Protein AF-S9PL12-F1 (afdb_monomer_lite)

Radius of gyration: 14.45 Å; chains: 1; bounding box: 39×26×44 Å

pLDDT: mean 88.34, std 9.24, range [41.59, 97.5]

Secondary structure (DSSP, 8-state):
---PPPEEEEEEEEEETTEEEEEEPPPEESSS---S-------HHHHHHS-EEEEEEEE-SS-EEEEEEEEE---HHHHHH-EEEEESSTTS-SEEEEE-----

Structure (mmCIF, N/CA/C/O backbone):
data_AF-S9PL12-F1
#
_entry.id   AF-S9PL12-F1
#
loop_
_atom_site.group_PDB
_atom_site.id
_atom_site.type_symbol
_atom_site.label_atom_id
_atom_site.label_alt_id
_atom_site.label_comp_id
_atom_site.label_asym_id
_atom_site.label_entity_id
_atom_site.label_seq_id
_atom_site.pdbx_PDB_ins_code
_atom_site.Cartn_x
_atom_site.Cartn_y
_atom_site.Cartn_z
_atom_site.occupancy
_atom_site.B_iso_or_equiv
_atom_site.auth_seq_id
_atom_site.auth_comp_id
_atom_site.auth_asym_id
_atom_site.auth_atom_id
_atom_site.pdbx_PDB_model_num
ATOM 1 N N . MET A 1 1 ? 18.412 -0.633 -26.212 1.00 41.59 1 MET A N 1
ATOM 2 C CA . MET A 1 1 ? 18.372 -1.437 -24.979 1.00 41.59 1 MET A CA 1
ATOM 3 C C . MET A 1 1 ? 16.929 -1.403 -24.539 1.00 41.59 1 MET A C 1
ATOM 5 O O . MET A 1 1 ? 16.424 -0.309 -24.326 1.00 41.59 1 MET A O 1
ATOM 9 N N . GLY A 1 2 ? 16.231 -2.533 -24.644 1.00 48.72 2 GLY A N 1
ATOM 10 C CA . GLY A 1 2 ? 14.839 -2.610 -24.206 1.00 48.72 2 GLY A CA 1
ATOM 11 C C . GLY A 1 2 ? 14.823 -2.402 -22.701 1.00 48.72 2 GLY A C 1
ATOM 12 O O . GLY A 1 2 ? 15.665 -2.973 -22.019 1.00 48.72 2 GLY A O 1
ATOM 13 N N . SER A 1 3 ? 13.966 -1.510 -22.220 1.00 56.69 3 SER A N 1
ATOM 14 C CA . SER A 1 3 ? 13.720 -1.373 -20.791 1.00 56.69 3 SER A CA 1
ATOM 15 C C . SER A 1 3 ? 13.010 -2.645 -20.360 1.00 56.69 3 SER A C 1
ATOM 17 O O . SER A 1 3 ? 11.845 -2.821 -20.722 1.00 56.69 3 SER A O 1
ATOM 19 N N . ASP A 1 4 ? 13.705 -3.538 -19.662 1.00 82.19 4 ASP A N 1
ATOM 20 C CA . ASP A 1 4 ? 13.016 -4.608 -18.952 1.00 82.19 4 ASP A CA 1
ATOM 21 C C . ASP A 1 4 ? 12.038 -3.957 -17.963 1.00 82.19 4 ASP A C 1
ATOM 23 O O . ASP A 1 4 ? 12.247 -2.826 -17.502 1.00 82.19 4 ASP A O 1
ATOM 27 N N . ALA A 1 5 ? 10.881 -4.591 -17.790 1.00 89.31 5 ALA A N 1
ATOM 28 C CA . ALA A 1 5 ? 9.876 -4.091 -16.867 1.00 89.31 5 ALA A CA 1
ATOM 29 C C . ALA A 1 5 ? 10.384 -4.274 -15.430 1.00 89.31 5 ALA A C 1
ATOM 31 O O . ALA A 1 5 ? 11.032 -5.286 -15.181 1.00 89.31 5 ALA A O 1
ATOM 32 N N . PRO A 1 6 ? 10.087 -3.339 -14.510 1.00 91.31 6 PRO A N 1
ATOM 33 C CA . PRO A 1 6 ? 10.474 -3.491 -13.115 1.00 91.31 6 PRO A CA 1
ATOM 34 C C . PRO A 1 6 ? 9.718 -4.660 -12.479 1.00 91.31 6 PRO A C 1
ATOM 36 O O . PRO A 1 6 ? 8.540 -4.883 -12.787 1.00 91.31 6 PRO A O 1
ATOM 39 N N . ASP A 1 7 ? 10.375 -5.348 -11.560 1.00 94.94 7 ASP A N 1
ATOM 40 C CA . ASP A 1 7 ? 9.847 -6.427 -10.736 1.00 94.94 7 ASP A CA 1
ATOM 41 C C . ASP A 1 7 ? 9.217 -5.808 -9.485 1.00 94.94 7 ASP A C 1
ATOM 43 O O . ASP A 1 7 ? 9.827 -5.666 -8.427 1.00 94.94 7 ASP A O 1
ATOM 47 N N . VAL A 1 8 ? 7.972 -5.338 -9.608 1.00 95.62 8 VAL A N 1
ATOM 48 C CA . VAL A 1 8 ? 7.387 -4.459 -8.589 1.00 95.62 8 VAL A CA 1
ATOM 49 C C . VAL A 1 8 ? 6.805 -5.245 -7.413 1.00 95.62 8 VAL A C 1
ATOM 51 O O . VAL A 1 8 ? 5.992 -6.154 -7.597 1.00 95.62 8 VAL A O 1
ATOM 54 N N . VAL A 1 9 ? 7.133 -4.812 -6.193 1.00 96.69 9 VAL A N 1
ATOM 55 C CA . VAL A 1 9 ? 6.520 -5.252 -4.927 1.00 96.69 9 VAL A CA 1
ATOM 56 C C . VAL A 1 9 ? 6.038 -4.044 -4.125 1.00 96.69 9 VAL A C 1
ATOM 58 O O . VAL A 1 9 ? 6.731 -3.029 -4.025 1.00 96.69 9 VAL A O 1
ATOM 61 N N . VAL A 1 10 ? 4.865 -4.163 -3.495 1.00 95.88 10 VAL A N 1
ATOM 62 C CA . VAL A 1 10 ? 4.359 -3.181 -2.526 1.00 95.88 10 VAL A CA 1
ATOM 63 C C . VAL A 1 10 ? 4.401 -3.774 -1.121 1.00 95.88 10 VAL A C 1
ATOM 65 O O . VAL A 1 10 ? 3.807 -4.819 -0.863 1.00 95.88 10 VAL A O 1
ATOM 68 N N . GLU A 1 11 ? 5.067 -3.084 -0.197 1.00 95.62 11 GLU A N 1
ATOM 69 C CA . GLU A 1 11 ? 5.020 -3.369 1.237 1.00 95.62 11 GLU A CA 1
ATOM 70 C C . GLU A 1 11 ? 4.114 -2.362 1.952 1.00 95.62 11 GLU A C 1
ATOM 72 O O . GLU A 1 11 ? 4.207 -1.152 1.720 1.00 95.62 11 GLU A O 1
ATOM 77 N N . LEU A 1 12 ? 3.270 -2.852 2.861 1.00 93.50 12 LEU A N 1
ATOM 78 C CA . LEU A 1 12 ? 2.413 -2.030 3.713 1.00 93.50 12 LEU A CA 1
ATOM 79 C C . LEU A 1 12 ? 2.675 -2.331 5.190 1.00 93.50 12 LEU A C 1
ATOM 81 O O . LEU A 1 12 ? 2.701 -3.495 5.598 1.00 93.50 12 LEU A O 1
ATOM 85 N N . ASP A 1 13 ? 2.789 -1.276 5.995 1.00 92.38 13 ASP A N 1
ATOM 86 C CA . ASP A 1 13 ? 2.705 -1.377 7.451 1.00 92.38 13 ASP A CA 1
ATOM 87 C C . ASP A 1 13 ? 1.225 -1.336 7.872 1.00 92.38 13 ASP A C 1
ATOM 89 O O . ASP A 1 13 ? 0.517 -0.344 7.684 1.00 92.38 13 ASP A O 1
ATOM 93 N N . CYS A 1 14 ? 0.773 -2.436 8.457 1.00 87.06 14 CYS A N 1
ATOM 94 C CA . CYS A 1 14 ? -0.591 -2.729 8.859 1.00 87.06 14 CYS A CA 1
ATOM 95 C C . CYS A 1 14 ? -0.806 -2.526 10.361 1.00 87.06 14 CYS A C 1
ATOM 97 O O . CYS A 1 14 ? -0.301 -3.339 11.143 1.00 87.06 14 CYS A O 1
ATOM 99 N N . PRO A 1 15 ? -1.584 -1.517 10.790 1.00 84.94 15 PRO A N 1
ATOM 100 C CA . PRO A 1 15 ? -1.942 -1.350 12.191 1.00 84.94 15 PRO A CA 1
ATOM 101 C C . PRO A 1 15 ? -3.014 -2.379 12.577 1.00 84.94 15 PRO A C 1
ATOM 103 O O . PRO A 1 15 ? -4.159 -2.253 12.157 1.00 84.94 15 PRO A O 1
ATOM 106 N N . VAL A 1 16 ? -2.662 -3.399 13.360 1.00 83.06 16 VAL A N 1
ATOM 107 C CA . VAL A 1 16 ? -3.568 -4.480 13.791 1.00 83.06 16 VAL A CA 1
ATOM 108 C C . VAL A 1 16 ? -3.436 -4.677 15.299 1.00 83.06 16 VAL A C 1
ATOM 110 O O . VAL A 1 16 ? -2.338 -4.936 15.797 1.00 83.06 16 VAL A O 1
ATOM 113 N N . GLU A 1 17 ? -4.543 -4.543 16.030 1.00 80.94 17 GLU A N 1
ATOM 114 C CA . GLU A 1 17 ? -4.658 -4.782 17.477 1.00 80.94 17 GLU A CA 1
ATOM 115 C C . GLU A 1 17 ? -3.641 -3.985 18.318 1.00 80.94 17 GLU A C 1
ATOM 117 O O . GLU A 1 17 ? -3.094 -4.461 19.312 1.00 80.94 17 GLU A O 1
ATOM 122 N N . GLY A 1 18 ? -3.351 -2.747 17.906 1.00 74.88 18 GLY A N 1
ATOM 123 C CA . GLY A 1 18 ? -2.360 -1.890 18.573 1.00 74.88 18 GLY A CA 1
ATOM 124 C C . GLY A 1 18 ? -0.895 -2.250 18.283 1.00 74.88 18 GLY A C 1
ATOM 125 O O . GLY A 1 18 ? 0.005 -1.692 18.911 1.00 74.88 18 GLY A O 1
ATOM 126 N N . SER A 1 19 ? -0.646 -3.144 17.324 1.00 82.19 19 SER A N 1
ATOM 127 C CA . SER A 1 19 ? 0.678 -3.476 16.788 1.00 82.19 19 SER A CA 1
ATOM 128 C C . SER A 1 19 ? 0.788 -3.103 15.304 1.00 82.19 19 SER A C 1
ATOM 130 O O . SER A 1 19 ? -0.212 -2.779 14.666 1.00 82.19 19 SER A O 1
ATOM 132 N N . VAL A 1 20 ? 2.002 -3.130 14.746 1.00 84.06 20 VAL A N 1
ATOM 133 C CA . VAL A 1 20 ? 2.236 -2.935 13.306 1.00 84.06 20 VAL A CA 1
ATOM 134 C C . VAL A 1 20 ? 2.807 -4.220 12.718 1.00 84.06 20 VAL A C 1
ATOM 136 O O . VAL A 1 20 ? 3.891 -4.655 13.106 1.00 84.06 20 VAL A O 1
ATOM 139 N N . SER A 1 21 ? 2.079 -4.820 11.779 1.00 88.12 21 SER A N 1
ATOM 140 C CA . SER A 1 21 ? 2.535 -5.960 10.976 1.00 88.12 21 SER A CA 1
ATOM 141 C C . SER A 1 21 ? 2.934 -5.496 9.577 1.00 88.12 21 SER A C 1
ATOM 143 O O . SER A 1 21 ? 2.469 -4.462 9.119 1.00 88.12 21 SER A O 1
ATOM 145 N N . LYS A 1 22 ? 3.808 -6.232 8.889 1.00 91.69 22 LYS A N 1
ATOM 146 C CA . LYS A 1 22 ? 4.156 -5.941 7.493 1.00 91.69 22 LYS A CA 1
ATOM 147 C C . LYS A 1 22 ? 3.48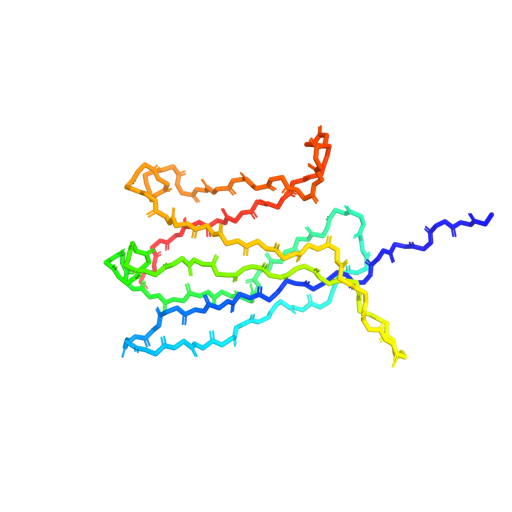6 -6.944 6.575 1.00 91.69 22 LYS A C 1
ATOM 149 O O . LYS A 1 22 ? 3.631 -8.146 6.791 1.00 91.69 22 LYS A O 1
ATOM 154 N N . VAL A 1 23 ? 2.819 -6.453 5.540 1.00 93.50 23 VAL A N 1
ATOM 155 C CA . VAL A 1 23 ? 2.315 -7.276 4.435 1.00 93.50 23 VAL A CA 1
ATOM 156 C C . VAL A 1 23 ? 3.016 -6.872 3.149 1.00 93.50 23 VAL A C 1
ATOM 158 O O . VAL A 1 23 ? 3.412 -5.718 2.990 1.00 93.50 23 VAL A O 1
ATOM 161 N N . LYS A 1 24 ? 3.195 -7.833 2.247 1.00 95.38 24 LYS A N 1
ATOM 162 C CA . LYS A 1 24 ? 3.786 -7.610 0.930 1.00 95.38 24 LYS A CA 1
ATOM 163 C C . LYS A 1 24 ? 2.918 -8.252 -0.134 1.00 95.38 24 LYS A C 1
ATOM 165 O O . LYS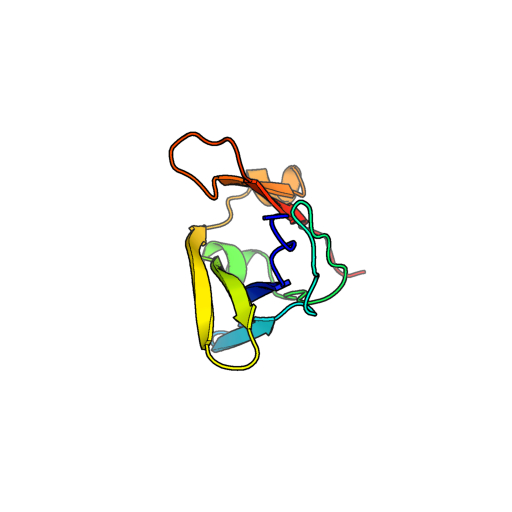 A 1 24 ? 2.268 -9.259 0.146 1.00 95.38 24 LYS A O 1
ATOM 170 N N . THR A 1 25 ? 2.922 -7.664 -1.317 1.00 97.50 25 THR A N 1
ATOM 171 C CA . THR A 1 25 ? 2.399 -8.311 -2.516 1.00 97.50 25 THR A CA 1
ATOM 172 C C . THR A 1 25 ? 3.410 -9.308 -3.083 1.00 97.50 25 THR A C 1
ATOM 174 O O . THR A 1 25 ? 4.605 -9.233 -2.785 1.00 97.50 25 THR A O 1
ATOM 177 N N . GLU A 1 26 ? 2.945 -10.201 -3.947 1.00 97.25 26 GLU A N 1
ATOM 178 C CA . GLU A 1 26 ? 3.781 -10.928 -4.895 1.00 97.25 26 GLU A CA 1
ATOM 179 C C . GLU A 1 26 ? 4.492 -9.949 -5.844 1.00 97.25 26 GLU A C 1
ATOM 181 O O . GLU A 1 26 ? 4.067 -8.807 -6.049 1.00 97.25 26 GLU A O 1
ATOM 186 N N . GLU A 1 27 ? 5.603 -10.403 -6.411 1.00 96.25 27 GLU A N 1
ATOM 187 C CA . GLU A 1 27 ? 6.364 -9.680 -7.427 1.00 96.25 27 GLU A CA 1
ATOM 188 C C . GLU A 1 27 ? 5.589 -9.612 -8.748 1.00 96.25 27 GLU A C 1
ATOM 190 O O . GLU A 1 27 ? 4.906 -10.566 -9.139 1.00 96.25 27 GLU A O 1
ATOM 195 N N . SER A 1 28 ? 5.675 -8.478 -9.445 1.00 96.31 28 SER A N 1
ATOM 196 C CA . SER A 1 28 ? 5.025 -8.289 -10.740 1.00 96.31 28 SER A CA 1
ATOM 197 C C . SER A 1 28 ? 5.958 -7.595 -11.746 1.00 96.31 28 SER A C 1
ATOM 199 O O . SER A 1 28 ? 6.136 -6.383 -11.621 1.00 96.31 28 SER A O 1
ATOM 201 N N . PRO A 1 29 ? 6.486 -8.312 -12.765 1.00 94.06 29 PRO A N 1
ATOM 202 C CA . PRO A 1 29 ? 7.330 -7.749 -13.830 1.00 94.06 29 PRO A CA 1
ATOM 203 C C . PRO A 1 29 ? 6.496 -6.880 -14.783 1.00 94.06 29 PRO A C 1
ATOM 205 O O . PRO A 1 29 ? 5.996 -7.346 -15.816 1.00 94.06 29 PRO A O 1
ATOM 208 N N . SER A 1 30 ? 6.242 -5.622 -14.423 1.00 92.81 30 SER A N 1
ATOM 209 C CA . SER A 1 30 ? 5.333 -4.749 -15.172 1.00 92.81 30 SER A CA 1
ATOM 210 C C . SER A 1 30 ? 5.524 -3.264 -14.873 1.00 92.81 30 SER A C 1
ATOM 212 O O . SER A 1 30 ? 5.690 -2.858 -13.732 1.00 92.81 30 SER A O 1
ATOM 214 N N . PHE A 1 31 ? 5.338 -2.417 -15.892 1.00 90.06 31 PHE A N 1
ATOM 215 C CA . PHE A 1 31 ? 5.173 -0.966 -15.710 1.00 90.06 31 PHE A CA 1
ATOM 216 C C . PHE A 1 31 ? 3.788 -0.569 -15.175 1.00 90.06 31 PHE A C 1
ATOM 218 O O . PHE A 1 31 ? 3.583 0.573 -14.767 1.00 90.06 31 PHE A O 1
ATOM 225 N N . THR A 1 32 ? 2.819 -1.489 -15.208 1.00 92.69 32 THR A N 1
ATOM 226 C CA . THR A 1 32 ? 1.450 -1.284 -14.708 1.00 92.69 32 THR A CA 1
ATOM 227 C C . THR A 1 32 ? 1.007 -2.498 -13.886 1.00 92.69 32 THR A C 1
ATOM 229 O O . THR A 1 32 ? 0.071 -3.205 -14.280 1.00 92.69 32 THR A O 1
ATOM 232 N N . PRO A 1 33 ? 1.709 -2.798 -12.784 1.00 95.00 33 PRO A N 1
ATOM 233 C CA . PRO A 1 33 ? 1.450 -3.989 -11.993 1.00 95.00 33 PRO A CA 1
ATOM 234 C C . PRO A 1 33 ? 0.087 -3.906 -11.292 1.00 95.00 33 PRO A C 1
ATOM 236 O O . PRO A 1 33 ? -0.435 -2.827 -10.997 1.00 95.00 33 PRO A O 1
ATOM 239 N N . SER A 1 34 ? -0.509 -5.067 -11.026 1.00 95.94 34 SER A N 1
ATOM 240 C CA . SER A 1 34 ? -1.766 -5.168 -10.285 1.00 95.94 34 SER A CA 1
ATOM 241 C C . SER A 1 34 ? -1.765 -6.414 -9.420 1.00 95.94 34 SER A C 1
ATOM 243 O O . SER A 1 34 ? -1.473 -7.503 -9.914 1.00 95.94 34 SER A O 1
ATOM 245 N N . TRP A 1 35 ? -2.176 -6.264 -8.167 1.00 96.50 35 TRP A N 1
ATOM 246 C CA . TRP A 1 35 ? -2.127 -7.333 -7.177 1.00 96.50 35 TRP A CA 1
ATOM 247 C C . TRP A 1 35 ? -3.508 -7.641 -6.615 1.00 96.50 35 TRP A C 1
ATOM 249 O O . TRP A 1 35 ? -4.426 -6.813 -6.648 1.00 96.50 35 TRP A O 1
ATOM 259 N N . LYS A 1 36 ? -3.654 -8.863 -6.105 1.00 93.00 36 LYS A N 1
ATOM 260 C CA . LYS A 1 36 ? -4.850 -9.318 -5.376 1.00 93.00 36 LYS A CA 1
ATOM 261 C C . LYS A 1 36 ? -4.524 -9.790 -3.958 1.00 93.00 36 LYS A C 1
ATOM 263 O O . LYS A 1 36 ? -5.439 -10.137 -3.218 1.00 93.00 36 LYS A O 1
ATOM 268 N N . ASP A 1 37 ? -3.247 -9.808 -3.607 1.00 94.06 37 ASP A N 1
ATOM 269 C CA . ASP A 1 37 ? -2.692 -10.187 -2.318 1.00 94.06 37 ASP A CA 1
ATOM 270 C C . ASP A 1 37 ? -2.141 -8.944 -1.585 1.00 94.06 37 ASP A C 1
ATOM 272 O O . ASP A 1 37 ? -2.599 -7.829 -1.842 1.00 94.06 37 ASP A O 1
ATOM 276 N N . GLY A 1 38 ? -1.265 -9.118 -0.586 1.00 89.88 38 GLY A N 1
ATOM 277 C CA . GLY A 1 38 ? -0.758 -8.001 0.229 1.00 89.88 38 GLY A CA 1
ATOM 278 C C . GLY A 1 38 ? -1.847 -7.239 0.998 1.00 89.88 38 GLY A C 1
ATOM 279 O O . GLY A 1 38 ? -1.689 -6.063 1.319 1.00 89.88 38 GLY A O 1
ATOM 280 N N . THR A 1 39 ? -2.987 -7.886 1.262 1.00 89.94 39 THR A N 1
ATOM 281 C CA . THR A 1 39 ? -4.141 -7.244 1.900 1.00 89.94 39 THR A CA 1
ATOM 282 C C . THR A 1 39 ? -3.915 -7.048 3.393 1.00 89.94 39 THR A C 1
ATOM 284 O O . THR A 1 39 ? -3.437 -7.933 4.099 1.00 89.94 39 THR A O 1
ATOM 287 N N . CYS A 1 40 ? -4.352 -5.891 3.873 1.00 89.56 40 CYS A N 1
ATOM 288 C CA . CYS A 1 40 ? -4.296 -5.499 5.264 1.00 89.56 40 CYS A CA 1
ATOM 289 C C . CYS A 1 40 ? -5.704 -5.428 5.867 1.00 89.56 40 CYS A C 1
ATOM 291 O O . CYS A 1 40 ? -6.514 -4.599 5.444 1.00 89.56 40 CYS A O 1
ATOM 293 N N . VAL A 1 41 ? -6.008 -6.286 6.843 1.00 89.88 41 VAL A N 1
ATOM 294 C CA . VAL A 1 41 ? -7.330 -6.335 7.486 1.00 89.88 41 VAL A CA 1
ATOM 295 C C . VAL A 1 41 ? -7.237 -5.787 8.902 1.00 89.88 41 VAL A C 1
ATOM 297 O O . VAL A 1 41 ? -6.540 -6.343 9.742 1.00 89.88 41 VAL A O 1
ATOM 300 N N . THR A 1 42 ? -7.959 -4.699 9.156 1.00 89.00 42 THR A N 1
ATOM 301 C CA . THR A 1 42 ? -8.029 -4.034 10.461 1.00 89.00 42 THR A CA 1
ATOM 302 C C . THR A 1 42 ? -9.301 -3.182 10.559 1.00 89.00 42 THR A C 1
ATOM 304 O O . THR A 1 42 ? -10.092 -3.120 9.607 1.00 89.00 42 THR A O 1
ATOM 307 N N . THR A 1 43 ? -9.547 -2.544 11.702 1.00 88.44 43 THR A N 1
ATOM 308 C CA . THR A 1 43 ? -10.742 -1.721 11.917 1.00 88.44 43 THR A CA 1
ATOM 309 C C . THR A 1 43 ? -10.574 -0.292 11.390 1.00 88.44 43 THR A C 1
ATOM 311 O O . THR A 1 43 ? -9.474 0.246 11.266 1.00 88.44 43 THR A O 1
ATOM 314 N N . SER A 1 44 ? -11.692 0.381 11.088 1.00 86.38 44 SER A N 1
ATOM 315 C CA . SER A 1 44 ? -11.633 1.781 10.638 1.00 86.38 44 SER A CA 1
ATOM 316 C C . SER A 1 44 ? -11.029 2.746 11.675 1.00 86.38 44 SER A C 1
ATOM 318 O O . SER A 1 44 ? -10.319 3.657 11.253 1.00 86.38 44 SER A O 1
ATOM 320 N N . PRO A 1 45 ? -11.243 2.591 13.003 1.00 87.69 45 PRO A N 1
ATOM 321 C CA . PRO A 1 45 ? -10.532 3.396 13.994 1.00 87.69 45 PRO A CA 1
ATOM 322 C C . PRO A 1 45 ? -9.014 3.191 13.968 1.00 87.69 45 PRO A C 1
ATOM 324 O O . PRO A 1 45 ? -8.284 4.174 14.043 1.00 87.69 45 PRO A O 1
ATOM 327 N N . GLU A 1 46 ? -8.531 1.955 13.824 1.00 88.62 46 GLU A N 1
ATOM 328 C CA . GLU A 1 46 ? -7.089 1.665 13.760 1.00 88.62 46 GLU A CA 1
ATOM 329 C C . GLU A 1 46 ? -6.435 2.346 12.556 1.00 88.62 46 GLU A C 1
ATOM 331 O O . GLU A 1 46 ? -5.427 3.034 12.709 1.00 88.62 46 GLU A O 1
ATOM 336 N N . TRP A 1 47 ? -7.083 2.271 11.393 1.00 87.50 47 TRP A N 1
ATOM 337 C CA . TRP A 1 47 ? -6.639 2.959 10.181 1.00 87.50 47 TRP A CA 1
ATOM 338 C C . TRP A 1 47 ? -6.612 4.488 10.271 1.00 87.50 47 TRP A C 1
ATOM 340 O O . TRP A 1 47 ? -5.849 5.129 9.555 1.00 87.50 47 TRP A O 1
ATOM 350 N N . ARG A 1 48 ? -7.463 5.092 11.107 1.00 87.31 48 ARG A N 1
ATOM 351 C CA . ARG A 1 48 ? -7.479 6.552 11.305 1.00 87.31 48 ARG A CA 1
ATOM 352 C C . ARG A 1 48 ? -6.481 7.017 12.361 1.00 87.31 48 ARG A C 1
ATOM 354 O O . ARG A 1 48 ? -6.081 8.176 12.350 1.00 87.31 48 ARG A O 1
ATOM 361 N N . ASN A 1 49 ? -6.090 6.131 13.274 1.00 87.31 49 ASN A N 1
ATOM 362 C CA . ASN A 1 49 ? -5.184 6.453 14.375 1.00 87.31 49 ASN A CA 1
ATOM 363 C C . ASN A 1 49 ? -3.705 6.252 14.019 1.00 87.31 49 ASN A C 1
ATOM 365 O O . ASN A 1 49 ? -2.840 6.751 14.738 1.00 87.31 49 ASN A O 1
ATOM 369 N N . ALA A 1 50 ? -3.407 5.544 12.929 1.00 86.56 50 ALA A N 1
ATOM 370 C CA . ALA A 1 50 ? -2.053 5.336 12.441 1.00 86.56 50 ALA A CA 1
ATOM 371 C C . ALA A 1 50 ? -1.999 5.480 10.913 1.00 86.56 50 ALA A C 1
ATOM 373 O O . ALA A 1 50 ? -2.876 4.960 10.224 1.00 86.56 50 ALA A O 1
ATOM 374 N N . PRO A 1 51 ? -0.977 6.159 10.363 1.00 87.19 51 PRO A N 1
ATOM 375 C CA . PRO A 1 51 ? -0.807 6.229 8.921 1.00 87.19 51 PRO A CA 1
ATOM 376 C C . PRO A 1 51 ? -0.461 4.851 8.349 1.00 87.19 51 PRO A C 1
ATOM 378 O O . PRO A 1 51 ? 0.326 4.105 8.935 1.00 87.19 51 PRO A O 1
ATOM 381 N N . ILE A 1 52 ? -0.972 4.561 7.155 1.00 87.25 52 ILE A N 1
ATOM 382 C CA . ILE A 1 52 ? -0.479 3.470 6.318 1.00 87.25 52 ILE A CA 1
ATOM 383 C C . ILE A 1 52 ? 0.900 3.880 5.821 1.00 87.25 52 ILE A C 1
ATOM 385 O O . ILE A 1 52 ? 1.000 4.851 5.068 1.00 87.25 52 ILE A O 1
ATOM 389 N N . ARG A 1 53 ? 1.958 3.169 6.212 1.00 91.94 53 ARG A N 1
ATOM 390 C CA . ARG A 1 53 ? 3.256 3.313 5.543 1.00 91.94 53 ARG A CA 1
ATOM 391 C C . ARG A 1 53 ? 3.275 2.392 4.337 1.00 91.94 53 ARG A C 1
ATOM 393 O O . ARG A 1 53 ? 2.929 1.220 4.451 1.00 91.94 53 ARG A O 1
ATOM 400 N N . ILE A 1 54 ? 3.678 2.940 3.203 1.00 93.12 54 ILE A N 1
ATOM 401 C CA . ILE A 1 54 ? 3.659 2.276 1.909 1.00 93.12 54 ILE A CA 1
ATOM 402 C C . ILE A 1 54 ? 5.060 2.363 1.328 1.00 93.12 54 ILE A C 1
ATOM 404 O O . ILE A 1 54 ? 5.620 3.458 1.223 1.00 93.12 54 ILE A O 1
ATOM 408 N N . LYS A 1 55 ? 5.607 1.217 0.939 1.00 94.44 55 LYS A N 1
ATOM 409 C CA . LYS A 1 55 ? 6.877 1.120 0.232 1.00 94.44 55 LYS A CA 1
A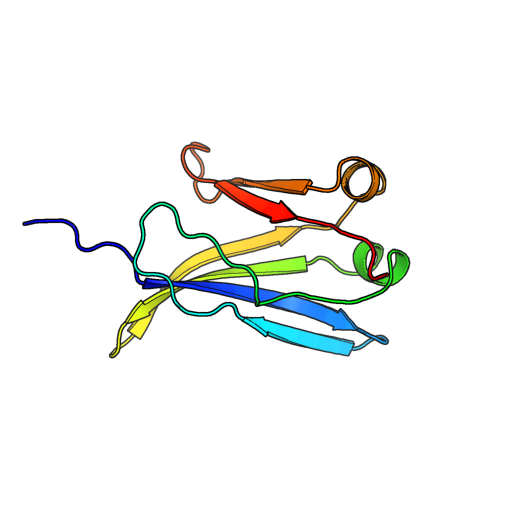TOM 410 C C . LYS A 1 55 ? 6.669 0.414 -1.100 1.00 94.44 55 LYS A C 1
ATOM 412 O O . LYS A 1 55 ? 6.061 -0.647 -1.128 1.00 94.44 55 LYS A O 1
ATOM 417 N N . VAL A 1 56 ? 7.172 0.992 -2.180 1.00 94.19 56 VAL A N 1
ATOM 418 C CA . VAL A 1 56 ? 7.169 0.402 -3.521 1.00 94.19 56 VAL A CA 1
ATOM 419 C C . VAL A 1 56 ? 8.613 0.121 -3.905 1.00 94.19 56 VAL A C 1
ATOM 421 O O . VAL A 1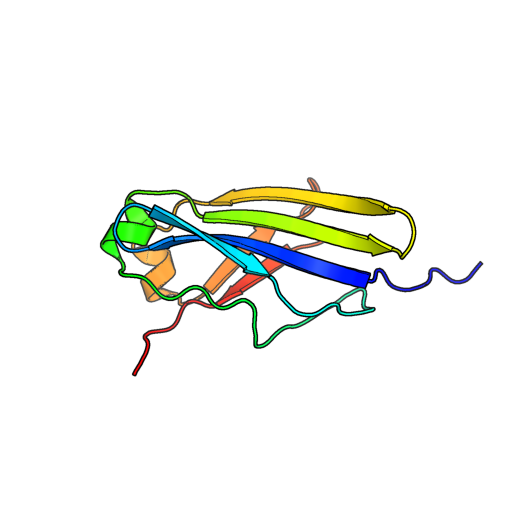 56 ? 9.467 1.007 -3.809 1.00 94.19 56 VAL A O 1
ATOM 424 N N . LEU A 1 57 ? 8.878 -1.119 -4.290 1.00 95.12 57 LEU A N 1
ATOM 425 C CA . LEU A 1 57 ? 10.204 -1.640 -4.590 1.00 95.12 57 LEU A CA 1
ATOM 426 C C . LEU A 1 57 ? 10.225 -2.204 -6.005 1.00 95.12 57 LEU A C 1
ATOM 428 O O . LEU A 1 57 ? 9.245 -2.821 -6.414 1.00 95.12 57 LEU A O 1
ATOM 432 N N . ASP A 1 58 ? 11.348 -2.024 -6.685 1.00 94.50 58 ASP A N 1
ATOM 433 C CA . ASP A 1 58 ? 11.786 -2.873 -7.791 1.00 94.50 58 ASP A CA 1
ATOM 434 C C . ASP A 1 58 ? 12.715 -3.939 -7.194 1.00 94.50 58 ASP A C 1
ATOM 436 O O . ASP A 1 58 ? 13.684 -3.586 -6.512 1.00 94.50 58 ASP A O 1
ATOM 440 N N . VAL A 1 59 ? 12.385 -5.225 -7.299 1.00 94.62 59 VAL A N 1
ATOM 441 C CA . VAL A 1 59 ? 13.113 -6.292 -6.598 1.00 94.62 59 VAL A CA 1
ATOM 442 C C . VAL A 1 59 ? 13.982 -7.115 -7.544 1.00 94.62 59 VAL A C 1
ATOM 444 O O . VAL A 1 59 ? 13.511 -8.019 -8.211 1.00 94.62 59 VAL A O 1
ATOM 447 N N . ASP A 1 60 ? 15.296 -6.901 -7.497 1.00 89.81 60 ASP A N 1
ATOM 448 C CA . ASP A 1 60 ? 16.246 -7.765 -8.202 1.00 89.81 60 ASP A CA 1
ATOM 449 C C . ASP A 1 60 ? 16.890 -8.820 -7.295 1.00 89.81 60 ASP A C 1
ATOM 451 O O . ASP A 1 60 ? 17.019 -8.656 -6.077 1.00 89.81 60 ASP A O 1
ATOM 455 N N . PHE A 1 61 ? 17.433 -9.872 -7.919 1.00 82.94 61 PHE A N 1
ATOM 456 C CA . PHE A 1 61 ? 18.180 -10.945 -7.245 1.00 82.94 61 PHE A CA 1
ATOM 457 C C . PHE A 1 61 ? 19.332 -10.438 -6.357 1.00 82.94 61 PHE A C 1
ATOM 459 O O . PHE A 1 61 ? 19.653 -11.060 -5.343 1.00 82.94 61 PHE A O 1
ATOM 466 N N . LEU A 1 62 ? 19.988 -9.339 -6.750 1.00 81.06 62 LEU A N 1
ATOM 467 C CA . LEU A 1 62 ? 21.161 -8.809 -6.046 1.00 81.06 62 LEU A CA 1
ATOM 468 C C . LEU A 1 62 ? 20.833 -7.657 -5.093 1.00 81.06 62 LEU A C 1
ATOM 470 O O . LEU A 1 62 ? 21.467 -7.550 -4.043 1.00 81.06 62 LEU A O 1
ATOM 474 N N . SER A 1 63 ? 19.896 -6.782 -5.455 1.00 85.25 63 SER A N 1
ATOM 475 C CA . SER A 1 63 ? 19.541 -5.613 -4.653 1.00 85.25 63 SER A CA 1
ATOM 476 C C . SER A 1 63 ? 18.195 -5.063 -5.090 1.00 85.25 63 SER A C 1
ATOM 478 O O . SER A 1 63 ? 18.031 -4.735 -6.252 1.00 85.25 63 SER A O 1
ATOM 480 N N . SER A 1 64 ? 17.270 -4.876 -4.154 1.00 92.19 64 SER A N 1
ATOM 481 C CA . SER A 1 64 ? 16.027 -4.162 -4.443 1.00 92.19 64 SER A CA 1
ATOM 482 C C . SER A 1 64 ? 16.261 -2.651 -4.471 1.00 92.19 64 SER A C 1
ATOM 484 O O . SER A 1 64 ? 16.898 -2.104 -3.563 1.00 92.19 64 SER A O 1
ATOM 486 N N . GLU A 1 65 ? 15.712 -1.977 -5.473 1.00 92.25 65 GLU A N 1
ATOM 487 C CA . GLU A 1 65 ? 15.698 -0.522 -5.581 1.00 92.25 65 GLU A CA 1
ATOM 488 C C . GLU A 1 65 ? 14.384 0.041 -5.025 1.00 92.25 65 GLU A C 1
ATOM 490 O O . GLU A 1 65 ? 13.300 -0.519 -5.189 1.00 92.25 65 GLU A O 1
ATOM 495 N N . GLU A 1 66 ? 14.467 1.161 -4.309 1.00 92.38 66 GLU A N 1
ATOM 496 C CA . GLU A 1 66 ? 13.277 1.838 -3.801 1.00 92.38 66 GLU A CA 1
ATOM 497 C C . GLU A 1 66 ? 12.710 2.774 -4.865 1.00 92.38 66 GLU A C 1
ATOM 499 O O . GLU A 1 66 ? 13.362 3.741 -5.255 1.00 92.38 66 GLU A O 1
ATOM 504 N N . ILE A 1 67 ? 11.467 2.517 -5.274 1.00 89.81 67 ILE A N 1
ATOM 505 C CA . ILE A 1 67 ? 10.713 3.401 -6.166 1.00 89.81 67 ILE A CA 1
ATOM 506 C C . ILE A 1 67 ? 10.071 4.528 -5.348 1.00 89.81 67 ILE A C 1
ATOM 508 O O . ILE A 1 67 ? 10.158 5.699 -5.711 1.00 89.81 67 ILE A O 1
ATOM 512 N N . LEU A 1 68 ? 9.417 4.180 -4.232 1.00 89.81 68 LEU A N 1
ATOM 513 C CA . LEU A 1 68 ? 8.747 5.137 -3.350 1.00 89.81 68 LEU A CA 1
ATOM 514 C C . LEU A 1 68 ? 8.694 4.625 -1.908 1.00 89.81 68 LEU A C 1
ATOM 516 O O . LEU A 1 68 ? 8.333 3.476 -1.670 1.00 89.81 68 LEU A O 1
ATOM 520 N N . THR A 1 69 ? 8.873 5.529 -0.945 1.00 92.31 69 THR A N 1
ATOM 521 C CA . THR A 1 69 ? 8.307 5.383 0.403 1.00 92.31 69 THR A CA 1
ATOM 522 C C . THR A 1 69 ? 7.391 6.562 0.713 1.00 92.31 69 THR A C 1
ATOM 524 O O . THR A 1 69 ? 7.798 7.718 0.610 1.00 92.31 69 THR A O 1
ATOM 527 N N . THR A 1 70 ? 6.158 6.285 1.138 1.00 91.19 70 THR A N 1
ATOM 528 C CA . THR A 1 70 ? 5.203 7.310 1.573 1.00 91.19 70 THR A CA 1
ATOM 529 C C . THR A 1 70 ? 4.382 6.848 2.772 1.00 91.19 70 THR A C 1
ATOM 531 O O . THR A 1 70 ? 4.402 5.676 3.154 1.00 91.19 70 THR A O 1
ATOM 534 N N . SER A 1 71 ? 3.655 7.785 3.371 1.00 91.00 71 SER A N 1
ATOM 535 C CA . SER A 1 71 ? 2.702 7.518 4.437 1.00 91.00 71 SER A CA 1
ATOM 536 C C . SER A 1 71 ? 1.389 8.229 4.143 1.00 91.00 71 SER A C 1
ATOM 538 O O . SER A 1 71 ? 1.394 9.399 3.763 1.00 91.00 71 SER A O 1
ATOM 540 N N . TYR A 1 72 ? 0.268 7.546 4.358 1.00 90.50 72 TYR A N 1
ATOM 541 C CA . TYR A 1 72 ? -1.064 8.107 4.155 1.00 90.50 72 TYR A CA 1
ATOM 542 C C . TYR A 1 72 ? -1.961 7.828 5.358 1.00 90.50 72 TYR A C 1
ATOM 544 O O . TYR A 1 72 ? -2.114 6.679 5.759 1.00 90.50 72 TYR A O 1
ATOM 552 N N . THR A 1 73 ? -2.570 8.861 5.935 1.00 90.88 73 THR A N 1
ATOM 553 C CA . THR A 1 73 ? -3.595 8.688 6.973 1.00 90.88 73 THR A CA 1
ATOM 554 C C . THR A 1 73 ? -4.956 8.650 6.303 1.00 90.88 73 THR A C 1
ATOM 556 O O . THR A 1 73 ? -5.334 9.616 5.645 1.00 90.88 73 THR A O 1
ATOM 559 N N . LEU A 1 74 ? -5.686 7.546 6.471 1.00 91.56 74 LEU A N 1
ATOM 560 C CA . LEU A 1 74 ? -7.031 7.420 5.917 1.00 91.56 74 LEU A CA 1
ATOM 561 C C . LEU A 1 74 ? -8.000 8.386 6.605 1.00 91.56 74 LEU A C 1
ATOM 563 O O . LEU A 1 74 ? -8.059 8.466 7.833 1.00 91.56 74 LEU A O 1
ATOM 567 N N . GLU A 1 75 ? -8.821 9.057 5.808 1.00 91.44 75 GLU A N 1
ATOM 568 C CA . GLU A 1 75 ? -9.919 9.908 6.251 1.00 91.44 75 GLU A CA 1
ATOM 569 C C . GLU A 1 75 ? -11.275 9.227 6.018 1.00 91.44 75 GLU A C 1
ATOM 571 O O . GLU A 1 75 ? -11.410 8.279 5.243 1.00 91.44 75 GLU A O 1
ATOM 576 N N . GLU A 1 76 ? -12.333 9.729 6.661 1.00 90.25 76 GLU A N 1
ATOM 577 C CA . GLU A 1 76 ? -13.688 9.176 6.520 1.00 90.25 76 GLU A CA 1
ATOM 578 C C . GLU A 1 76 ? -14.163 9.125 5.055 1.00 90.25 76 GLU A C 1
ATOM 580 O O . GLU A 1 76 ? -14.758 8.134 4.618 1.00 90.25 76 GLU A O 1
ATOM 585 N N . LYS A 1 77 ? -13.813 10.150 4.267 1.00 92.06 77 LYS A N 1
ATOM 586 C CA . LYS A 1 77 ? -14.119 10.224 2.830 1.00 92.06 77 LYS A CA 1
ATOM 587 C C . LYS A 1 77 ? -13.496 9.082 2.018 1.00 92.06 77 LYS A C 1
ATOM 589 O O . LYS A 1 77 ? -14.063 8.682 1.000 1.00 92.06 77 LYS A O 1
ATOM 594 N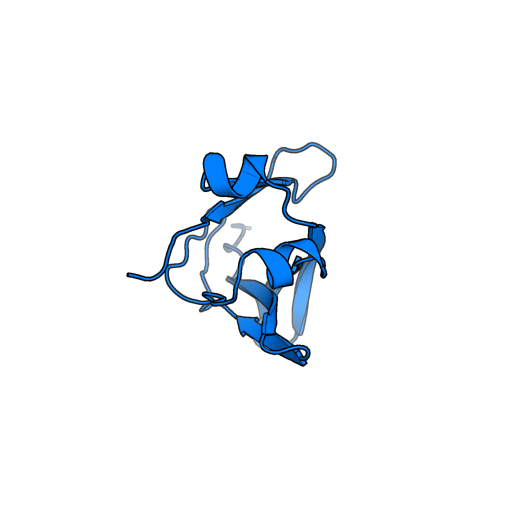 N . ASP A 1 78 ? -12.364 8.536 2.457 1.00 93.25 78 ASP A N 1
ATOM 595 C CA . ASP A 1 78 ? -11.650 7.492 1.721 1.00 93.25 78 ASP A CA 1
ATOM 596 C C . ASP A 1 78 ? -12.365 6.151 1.885 1.00 93.25 78 ASP A C 1
ATOM 598 O O . ASP A 1 78 ? -12.550 5.421 0.911 1.00 93.25 78 ASP A O 1
ATOM 602 N N . PHE A 1 79 ? -12.885 5.867 3.084 1.00 90.81 79 PHE A N 1
ATOM 603 C CA . PHE A 1 79 ? -13.734 4.695 3.320 1.00 90.81 79 PHE A CA 1
ATOM 604 C C . PHE A 1 79 ? -15.038 4.754 2.519 1.00 90.81 79 PHE A C 1
ATOM 606 O O . PHE A 1 79 ? -15.514 3.716 2.060 1.00 90.81 79 PHE A O 1
ATOM 613 N N . ALA A 1 80 ? -15.616 5.948 2.348 1.00 91.44 80 ALA A N 1
ATOM 614 C CA . ALA A 1 80 ? -16.810 6.143 1.527 1.00 91.44 80 ALA A CA 1
ATOM 615 C C . ALA A 1 80 ? -16.518 5.956 0.028 1.00 91.44 80 ALA A C 1
ATOM 617 O O . ALA A 1 80 ? -17.311 5.339 -0.681 1.00 91.44 80 ALA A O 1
ATOM 618 N N . THR A 1 81 ? -15.371 6.452 -0.441 1.00 94.25 81 THR A N 1
ATOM 619 C CA . THR A 1 81 ? -14.930 6.322 -1.841 1.00 94.25 81 THR A CA 1
ATOM 620 C C . THR A 1 81 ? -14.499 4.889 -2.169 1.00 94.25 81 THR A C 1
ATOM 622 O O . THR A 1 81 ? -14.684 4.419 -3.290 1.00 94.25 81 THR A O 1
ATOM 625 N N . GLY A 1 82 ? -13.931 4.173 -1.195 1.00 94.31 82 GLY A N 1
ATOM 626 C CA . GLY A 1 82 ? -13.452 2.800 -1.353 1.00 94.31 82 GLY A CA 1
ATOM 627 C C . GLY A 1 82 ? -12.113 2.685 -2.088 1.00 94.31 82 GLY A C 1
ATOM 628 O O . GLY A 1 82 ? -11.651 1.574 -2.345 1.00 94.31 82 GLY A O 1
ATOM 629 N N . THR A 1 83 ? -11.475 3.803 -2.437 1.00 94.50 83 THR A N 1
ATOM 630 C CA . THR A 1 83 ? -10.164 3.832 -3.094 1.00 94.50 83 THR A CA 1
ATOM 631 C C . THR A 1 83 ? -9.389 5.088 -2.727 1.00 94.50 83 THR A C 1
ATOM 633 O O . THR A 1 83 ? -9.994 6.150 -2.588 1.00 94.50 83 THR A O 1
ATOM 636 N N . ILE A 1 84 ? -8.063 4.977 -2.677 1.00 92.44 84 ILE A N 1
ATOM 637 C CA . ILE A 1 84 ? -7.130 6.109 -2.614 1.00 92.44 84 ILE A CA 1
ATOM 638 C C . ILE A 1 84 ? -6.128 6.014 -3.766 1.00 92.44 84 ILE A C 1
ATOM 640 O O . ILE A 1 84 ? -5.764 4.914 -4.182 1.00 92.44 84 ILE A O 1
ATOM 644 N N . GLU A 1 85 ? -5.697 7.161 -4.281 1.00 92.50 85 GLU A N 1
ATOM 645 C CA . GLU A 1 85 ? -4.692 7.267 -5.341 1.00 92.50 85 GLU A CA 1
ATOM 646 C C . GLU A 1 85 ? -3.558 8.168 -4.853 1.00 92.50 85 GLU A C 1
ATOM 648 O O . GLU A 1 85 ? -3.791 9.301 -4.428 1.00 92.50 85 GLU A O 1
ATOM 653 N N . LEU A 1 86 ? -2.338 7.636 -4.868 1.00 89.44 86 LEU A N 1
ATOM 654 C CA . LEU A 1 86 ? -1.143 8.289 -4.347 1.00 89.44 86 LEU A CA 1
ATOM 655 C C . LEU A 1 86 ? -0.140 8.496 -5.484 1.00 89.44 86 LEU A C 1
ATOM 657 O O . LEU A 1 86 ? 0.153 7.531 -6.189 1.00 89.44 86 LEU A O 1
ATOM 661 N N . PRO A 1 87 ? 0.405 9.706 -5.680 1.00 88.12 87 PRO A N 1
ATOM 662 C CA . PRO A 1 87 ? 1.438 9.926 -6.684 1.00 88.12 87 PRO A CA 1
ATOM 663 C C . PRO A 1 87 ? 2.740 9.219 -6.281 1.00 88.12 87 PRO A C 1
ATOM 665 O O . PRO A 1 87 ? 3.189 9.332 -5.140 1.00 88.12 87 PRO A O 1
ATOM 668 N N . LEU A 1 88 ? 3.343 8.499 -7.228 1.00 81.12 88 LEU A N 1
ATOM 669 C CA . LEU A 1 88 ? 4.662 7.868 -7.098 1.00 81.12 88 LEU A CA 1
ATOM 670 C C . LEU A 1 88 ? 5.802 8.806 -7.503 1.00 81.12 88 LEU A C 1
ATOM 672 O O . LEU A 1 88 ? 6.945 8.604 -7.108 1.00 81.12 88 LEU A O 1
ATOM 676 N N . SER A 1 89 ? 5.488 9.850 -8.263 1.00 77.19 89 SER A N 1
ATOM 677 C CA . SER A 1 89 ? 6.436 10.831 -8.778 1.00 77.19 89 SER A CA 1
ATOM 678 C C . SER A 1 89 ? 5.914 12.253 -8.559 1.00 77.19 89 SER A C 1
ATOM 680 O O . SER A 1 89 ? 4.708 12.493 -8.478 1.00 77.19 89 SER A O 1
ATOM 682 N N . ALA A 1 90 ? 6.827 13.224 -8.460 1.00 70.56 90 ALA A N 1
ATOM 683 C CA . ALA A 1 90 ? 6.479 14.626 -8.204 1.00 70.56 90 ALA A CA 1
ATOM 684 C C . ALA A 1 90 ? 5.654 15.274 -9.335 1.00 70.56 90 ALA A C 1
ATOM 686 O O . ALA A 1 90 ? 4.945 16.249 -9.097 1.00 70.56 90 ALA A O 1
ATOM 687 N N . ASP A 1 91 ? 5.740 14.738 -10.553 1.00 75.62 91 ASP A N 1
ATOM 688 C CA . ASP A 1 91 ? 4.959 15.161 -11.720 1.00 75.62 91 ASP A CA 1
ATOM 689 C C . ASP A 1 91 ? 3.577 14.478 -11.805 1.00 75.62 91 ASP A C 1
ATOM 691 O O . ASP A 1 91 ? 2.776 14.826 -12.672 1.00 75.62 91 ASP A O 1
ATOM 695 N N . GLY A 1 92 ? 3.282 13.525 -10.909 1.00 71.75 92 GLY A N 1
ATOM 696 C CA . GLY A 1 92 ? 2.003 12.816 -10.832 1.00 71.75 92 GLY A CA 1
ATOM 697 C C . GLY A 1 92 ? 1.717 11.874 -12.004 1.00 71.75 92 GLY A C 1
ATOM 698 O O . GLY A 1 92 ? 0.580 11.428 -12.152 1.00 71.75 92 GLY A O 1
ATOM 699 N N . THR A 1 93 ? 2.710 11.574 -12.842 1.00 79.19 93 THR A N 1
ATOM 700 C CA . THR A 1 93 ? 2.538 10.705 -14.020 1.00 79.19 93 THR A CA 1
ATOM 701 C C . THR A 1 93 ? 2.335 9.240 -13.647 1.00 79.19 93 THR A C 1
ATOM 703 O O . THR A 1 93 ? 1.660 8.508 -14.371 1.00 79.19 93 THR A O 1
ATOM 706 N N . HIS A 1 94 ? 2.856 8.827 -12.492 1.00 84.12 94 HIS A N 1
ATOM 707 C CA . HIS A 1 94 ? 2.699 7.486 -11.950 1.00 84.12 94 HIS A CA 1
ATOM 708 C C . HIS A 1 94 ? 1.923 7.539 -10.638 1.00 84.12 94 HIS A C 1
ATOM 710 O O . HIS A 1 94 ? 2.211 8.367 -9.772 1.00 84.12 94 HIS A O 1
ATOM 716 N N . THR A 1 95 ? 0.943 6.651 -10.472 1.00 91.25 95 THR A N 1
ATOM 717 C CA . THR A 1 95 ? 0.127 6.577 -9.259 1.00 91.25 95 THR A CA 1
ATOM 718 C C . THR A 1 95 ? 0.026 5.150 -8.739 1.00 91.25 95 THR A C 1
ATOM 720 O O . THR A 1 95 ? -0.022 4.184 -9.498 1.00 91.25 95 THR A O 1
ATOM 723 N N . LEU A 1 96 ? -0.036 5.025 -7.417 1.00 92.06 96 LEU A N 1
ATOM 724 C CA . LEU A 1 96 ? -0.434 3.811 -6.727 1.00 92.06 96 LEU A CA 1
ATOM 725 C C . LEU A 1 96 ? -1.885 3.955 -6.293 1.00 92.06 96 LEU A C 1
ATOM 727 O O . LEU A 1 96 ? -2.234 4.857 -5.528 1.00 92.06 96 LEU A O 1
ATOM 731 N N . LYS A 1 97 ? -2.725 3.035 -6.755 1.00 94.94 97 LYS A N 1
ATOM 732 C CA . LYS A 1 97 ? -4.124 2.955 -6.355 1.00 94.94 97 LYS A CA 1
ATOM 733 C C . LYS A 1 97 ? -4.312 1.849 -5.329 1.00 94.94 97 LYS A C 1
ATOM 735 O O . LYS A 1 97 ? -4.072 0.684 -5.629 1.00 94.94 97 LYS A O 1
ATOM 740 N N . LEU A 1 98 ? -4.808 2.201 -4.147 1.00 93.06 98 LEU A N 1
ATOM 741 C CA . LEU A 1 98 ? -5.179 1.237 -3.113 1.00 93.06 98 LEU A CA 1
ATOM 742 C C . LEU A 1 98 ? -6.700 1.144 -3.019 1.00 93.06 98 LEU A C 1
ATOM 744 O O . LEU A 1 98 ? -7.405 2.155 -3.046 1.00 93.06 98 LEU A O 1
ATOM 748 N N . ARG A 1 99 ? -7.213 -0.082 -2.903 1.00 94.75 99 ARG A N 1
ATOM 749 C CA . ARG A 1 99 ? -8.642 -0.356 -2.739 1.00 94.75 99 ARG A CA 1
ATOM 750 C C . ARG A 1 99 ? -8.952 -0.647 -1.275 1.00 94.75 99 ARG A C 1
ATOM 752 O O . ARG A 1 99 ? -8.314 -1.490 -0.657 1.00 94.75 99 ARG A O 1
ATOM 759 N N . LEU A 1 100 ? -9.988 0.000 -0.761 1.00 92.88 100 LEU A N 1
ATOM 760 C CA . LEU A 1 100 ? -10.554 -0.230 0.561 1.00 92.88 100 LEU A CA 1
ATOM 761 C C . LEU A 1 100 ? -11.854 -1.016 0.399 1.00 92.88 100 LEU A C 1
ATOM 763 O O . LEU A 1 100 ? -12.712 -0.682 -0.418 1.00 92.88 100 LEU A O 1
ATOM 767 N N . SER A 1 101 ? -12.009 -2.083 1.173 1.00 90.81 101 SER A N 1
ATOM 768 C CA . SER A 1 101 ? -13.226 -2.890 1.156 1.00 90.81 101 SER A CA 1
ATOM 769 C C . SER A 1 101 ? -13.552 -3.396 2.552 1.00 90.81 101 SER A C 1
ATOM 771 O O . SER A 1 101 ? -12.671 -3.528 3.399 1.00 90.81 101 SER A O 1
ATOM 773 N N . ARG A 1 102 ? -14.839 -3.641 2.804 1.00 87.75 102 ARG A N 1
ATOM 774 C CA . ARG A 1 102 ? -15.276 -4.302 4.034 1.00 87.75 102 ARG A CA 1
ATOM 775 C C . ARG A 1 102 ? -15.054 -5.800 3.877 1.00 87.75 102 ARG A C 1
ATOM 777 O O . ARG A 1 102 ? -15.453 -6.363 2.859 1.00 87.75 102 ARG A O 1
ATOM 784 N N . VAL A 1 103 ? -14.459 -6.421 4.890 1.00 81.38 103 VAL A N 1
ATOM 785 C CA . VAL A 1 103 ? -14.450 -7.881 5.009 1.00 81.38 103 VAL A CA 1
ATOM 786 C C . VAL A 1 103 ? -15.887 -8.324 5.286 1.00 81.38 103 VAL A C 1
ATOM 788 O O . VAL A 1 103 ? -16.553 -7.722 6.132 1.00 81.38 103 VAL A O 1
ATOM 791 N N . GLN A 1 104 ? -16.380 -9.279 4.498 1.00 59.16 104 GLN A N 1
ATOM 792 C CA . GLN A 1 104 ? -17.694 -9.897 4.692 1.00 59.16 104 GLN A CA 1
ATOM 793 C C . GLN A 1 104 ? -17.619 -11.012 5.725 1.00 59.16 104 GLN A C 1
ATOM 795 O O . GLN A 1 104 ? -16.588 -11.720 5.732 1.00 59.16 104 GLN A O 1
#

Organism: Cystobacter fuscus (strain ATCC 25194 / DSM 2262 / NBRC 100088 / M29) (NCBI:txid1242864)

Foldseek 3Di:
DDPFAFFKKKWKFAQAPNDTDIFMFHTDRHPDDDGDGSDHDHDPVSLQVAWIWMWMWRDDPVDIDTQDTDTGRDDPVCLVVQKDWAASDPVSPDIDIDGHDDDD

Sequence (104 aa):
MGSDAPDVVVELDCPVEGSVSKVKTEESPSFTPSWKDGTCVTTSPEWRNAPIRIKVLDVDFLSSEEILTTSYTLEEKDFATGTIELPLSADGTHTLKLRLSRV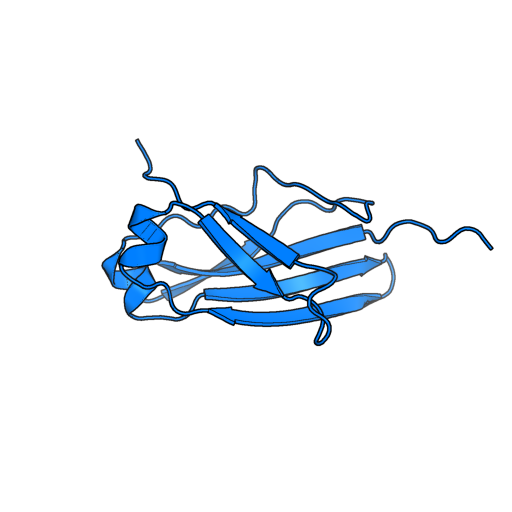Q